Protein AF-A0A158DZA4-F1 (afdb_monomer_lite)

Structure (mmCIF, N/CA/C/O backbone):
data_AF-A0A158DZA4-F1
#
_entry.id   AF-A0A158DZA4-F1
#
loop_
_atom_site.group_PDB
_atom_site.id
_atom_site.type_symbol
_atom_site.label_atom_id
_atom_site.label_alt_id
_atom_site.label_comp_id
_atom_site.label_asym_id
_atom_site.label_entity_id
_atom_site.label_seq_id
_atom_site.pdbx_PDB_ins_code
_atom_site.Cartn_x
_atom_site.Cartn_y
_atom_site.Cartn_z
_atom_site.occupancy
_atom_site.B_iso_or_equiv
_atom_site.auth_seq_id
_atom_site.auth_comp_id
_atom_site.auth_asym_id
_atom_site.auth_atom_id
_atom_site.pdbx_PDB_model_num
ATOM 1 N N . MET A 1 1 ? 8.182 6.713 -22.008 1.00 74.62 1 MET A N 1
ATOM 2 C CA . MET A 1 1 ? 9.208 6.667 -20.949 1.00 74.62 1 MET A CA 1
ATOM 3 C C . MET A 1 1 ? 10.211 5.591 -21.304 1.00 74.62 1 MET A C 1
ATOM 5 O O . MET A 1 1 ? 9.836 4.660 -22.013 1.00 74.62 1 MET A O 1
ATOM 9 N N . ASP A 1 2 ? 11.462 5.764 -20.890 1.00 91.38 2 ASP A N 1
ATOM 10 C CA . ASP A 1 2 ? 12.526 4.777 -21.083 1.00 91.38 2 ASP A CA 1
ATOM 11 C C . ASP A 1 2 ? 12.598 3.787 -19.909 1.00 91.38 2 ASP A C 1
ATOM 13 O O . ASP A 1 2 ? 11.944 3.960 -18.877 1.00 91.38 2 ASP A O 1
ATOM 17 N N . LEU A 1 3 ? 13.399 2.732 -20.078 1.00 91.50 3 LEU A N 1
ATOM 18 C CA . LEU A 1 3 ? 13.555 1.663 -19.091 1.00 91.50 3 LEU A CA 1
ATOM 19 C C . LEU A 1 3 ? 14.060 2.174 -17.728 1.00 91.50 3 LEU A C 1
ATOM 21 O O . LEU A 1 3 ? 13.653 1.659 -16.686 1.00 91.50 3 LEU A O 1
ATOM 25 N N . ILE A 1 4 ? 14.927 3.192 -17.722 1.00 94.31 4 ILE A N 1
ATOM 26 C CA . ILE A 1 4 ? 15.486 3.770 -16.492 1.00 94.31 4 ILE A CA 1
ATOM 27 C C . ILE A 1 4 ? 14.373 4.442 -15.681 1.00 94.31 4 ILE A C 1
ATOM 29 O O . ILE A 1 4 ? 14.233 4.188 -14.486 1.00 94.31 4 ILE A O 1
ATOM 33 N N . THR A 1 5 ? 13.545 5.255 -16.337 1.00 94.50 5 THR A N 1
ATOM 34 C CA . THR A 1 5 ? 12.437 5.974 -15.696 1.00 94.50 5 THR A CA 1
ATOM 35 C C . THR A 1 5 ? 11.399 5.019 -15.103 1.00 94.50 5 THR A C 1
ATOM 37 O O . THR A 1 5 ? 10.937 5.223 -13.978 1.00 94.50 5 THR A O 1
ATOM 40 N N . GLU A 1 6 ? 11.045 3.959 -15.830 1.00 93.88 6 GLU A N 1
ATOM 41 C CA . GLU A 1 6 ? 10.076 2.968 -15.343 1.00 93.88 6 GLU A CA 1
ATOM 42 C C . GLU A 1 6 ? 10.645 2.141 -14.182 1.00 93.88 6 GLU A C 1
ATOM 44 O O . GLU A 1 6 ? 9.940 1.872 -13.213 1.00 93.88 6 GLU A O 1
ATOM 49 N N . THR A 1 7 ? 11.945 1.823 -14.205 1.00 94.25 7 THR A N 1
ATOM 50 C CA . THR A 1 7 ? 12.608 1.128 -13.086 1.00 94.25 7 THR A CA 1
ATOM 51 C C . THR A 1 7 ? 12.588 1.977 -11.808 1.00 94.25 7 THR A C 1
ATOM 53 O O . THR A 1 7 ? 12.250 1.475 -10.740 1.00 94.25 7 THR A O 1
ATOM 56 N N . LEU A 1 8 ? 12.859 3.284 -11.902 1.00 96.38 8 LEU A N 1
ATOM 57 C CA . LEU A 1 8 ? 12.764 4.193 -10.748 1.00 96.38 8 LEU A CA 1
ATOM 58 C C . LEU A 1 8 ? 11.324 4.338 -10.233 1.00 96.38 8 LEU A C 1
ATOM 60 O O . LEU A 1 8 ? 11.095 4.477 -9.028 1.00 96.38 8 LEU A O 1
ATOM 64 N N . THR A 1 9 ? 10.349 4.313 -11.143 1.00 95.88 9 THR A N 1
ATOM 65 C CA . THR A 1 9 ? 8.923 4.322 -10.792 1.00 95.88 9 THR A CA 1
ATOM 66 C C . THR A 1 9 ? 8.539 3.047 -10.040 1.00 95.88 9 THR A C 1
ATOM 68 O O . THR A 1 9 ? 7.823 3.135 -9.041 1.00 95.88 9 THR A O 1
ATOM 71 N N . LEU A 1 10 ? 9.069 1.891 -10.453 1.00 96.31 10 LEU A N 1
ATOM 72 C CA . LEU A 1 10 ? 8.864 0.608 -9.781 1.00 96.31 10 LEU A CA 1
ATOM 73 C C . LEU A 1 10 ? 9.408 0.628 -8.346 1.00 96.31 10 LEU A C 1
ATOM 75 O O . LEU A 1 10 ? 8.651 0.385 -7.410 1.00 96.31 10 LEU A O 1
ATOM 79 N 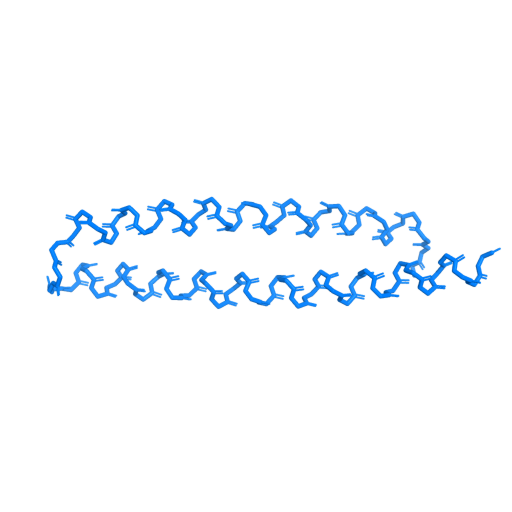N . GLU A 1 11 ? 10.666 1.036 -8.152 1.00 97.75 11 GLU A N 1
ATOM 80 C CA . GLU A 1 11 ? 11.272 1.153 -6.814 1.00 97.75 11 GLU A CA 1
ATOM 81 C C . GLU A 1 11 ? 10.486 2.101 -5.896 1.00 97.75 11 GLU A C 1
ATOM 83 O O . GLU A 1 11 ? 10.390 1.912 -4.682 1.00 97.75 11 GLU A O 1
ATOM 88 N N . LYS A 1 12 ? 9.934 3.182 -6.460 1.00 97.19 12 LYS A N 1
ATOM 89 C CA . LYS A 1 12 ? 9.079 4.091 -5.699 1.00 97.19 12 LYS A CA 1
ATOM 90 C C . LYS A 1 12 ? 7.770 3.410 -5.293 1.00 97.19 12 LYS A C 1
ATOM 92 O O . LYS A 1 12 ? 7.381 3.546 -4.136 1.00 97.19 12 LYS A O 1
ATOM 97 N N . ALA A 1 13 ? 7.120 2.691 -6.207 1.00 97.38 13 ALA A N 1
ATOM 98 C CA . ALA A 1 13 ? 5.885 1.972 -5.915 1.00 97.38 13 ALA A CA 1
ATOM 99 C C . ALA A 1 13 ? 6.084 0.918 -4.811 1.00 97.38 13 ALA A C 1
ATOM 101 O O . ALA A 1 13 ? 5.242 0.811 -3.921 1.00 97.38 13 ALA A O 1
ATOM 102 N N . GLU A 1 14 ? 7.218 0.212 -4.806 1.00 98.38 14 GLU A N 1
ATOM 103 C CA . GLU A 1 14 ? 7.596 -0.715 -3.729 1.00 98.38 14 GLU A CA 1
ATOM 104 C C . GLU A 1 14 ? 7.702 0.001 -2.371 1.00 98.38 14 GLU A C 1
ATOM 106 O O . GLU A 1 14 ? 7.074 -0.414 -1.394 1.00 98.38 14 GLU A O 1
ATOM 111 N N . ARG A 1 15 ? 8.411 1.140 -2.310 1.00 98.25 15 ARG A N 1
ATOM 112 C CA . ARG A 1 15 ? 8.513 1.947 -1.077 1.00 98.25 15 ARG A CA 1
ATOM 113 C C . ARG A 1 15 ? 7.158 2.464 -0.589 1.00 98.25 15 ARG A C 1
ATOM 115 O O . ARG A 1 15 ? 6.917 2.504 0.618 1.00 98.25 15 ARG A O 1
ATOM 122 N N . ASP A 1 16 ? 6.282 2.871 -1.505 1.00 97.88 16 ASP A N 1
ATOM 123 C CA . ASP A 1 16 ? 4.940 3.354 -1.171 1.00 97.88 16 ASP A CA 1
ATOM 124 C C . ASP A 1 16 ? 4.066 2.221 -0.594 1.00 97.88 16 ASP A C 1
ATOM 126 O O . ASP A 1 16 ? 3.339 2.442 0.382 1.00 97.88 16 ASP A O 1
ATOM 130 N N . ILE A 1 17 ? 4.186 0.999 -1.130 1.00 98.62 17 ILE A N 1
ATOM 131 C CA . ILE A 1 17 ? 3.540 -0.214 -0.599 1.00 98.62 17 ILE A CA 1
ATOM 132 C C . ILE A 1 17 ? 4.033 -0.521 0.819 1.00 98.62 17 ILE A C 1
ATOM 134 O O . ILE A 1 17 ? 3.218 -0.740 1.719 1.00 98.62 17 ILE A O 1
ATOM 138 N N . ASP A 1 18 ? 5.345 -0.503 1.052 1.00 98.50 18 ASP A N 1
ATOM 139 C CA . ASP A 1 18 ? 5.911 -0.782 2.375 1.00 98.50 18 ASP A CA 1
ATOM 140 C C . ASP A 1 18 ? 5.465 0.255 3.413 1.00 98.50 18 ASP A C 1
ATOM 142 O O . ASP A 1 18 ? 5.037 -0.093 4.518 1.00 98.50 18 ASP A O 1
ATOM 146 N N . ALA A 1 19 ? 5.462 1.537 3.041 1.00 98.25 19 ALA A N 1
ATOM 147 C CA . ALA A 1 19 ? 4.945 2.598 3.897 1.00 98.25 19 ALA A CA 1
ATOM 148 C C . ALA A 1 19 ? 3.445 2.424 4.205 1.00 98.25 19 ALA A C 1
ATOM 150 O O . ALA A 1 19 ? 3.009 2.692 5.330 1.00 98.25 19 ALA A O 1
ATOM 151 N N . ALA A 1 20 ? 2.644 1.973 3.233 1.00 98.38 20 ALA A N 1
ATOM 152 C CA . ALA A 1 20 ? 1.224 1.695 3.434 1.00 98.38 20 ALA A CA 1
ATOM 153 C C . ALA A 1 20 ? 0.998 0.524 4.405 1.00 98.38 20 ALA A C 1
ATOM 155 O O . ALA A 1 20 ? 0.172 0.645 5.312 1.00 98.38 20 ALA A O 1
ATOM 156 N N . LYS A 1 21 ? 1.776 -0.561 4.288 1.00 98.62 21 LYS A N 1
ATOM 157 C CA . LYS A 1 21 ? 1.725 -1.705 5.216 1.00 98.62 21 LYS A CA 1
ATOM 158 C C . LYS A 1 21 ? 2.009 -1.279 6.659 1.00 98.62 21 LYS A C 1
ATOM 160 O O . LYS A 1 21 ? 1.217 -1.582 7.547 1.00 98.62 21 LYS A O 1
ATOM 165 N N . VAL A 1 22 ? 3.051 -0.471 6.880 1.00 98.56 22 VAL A N 1
ATOM 166 C CA . VAL A 1 22 ? 3.378 0.066 8.216 1.00 98.56 22 VAL A CA 1
ATOM 167 C C . VAL A 1 22 ? 2.230 0.905 8.792 1.00 98.56 22 VAL A C 1
ATOM 169 O O . VAL A 1 22 ? 1.910 0.800 9.978 1.00 98.56 22 VAL A O 1
ATOM 172 N N . ARG A 1 23 ? 1.572 1.734 7.969 1.00 98.12 23 ARG A N 1
ATOM 173 C CA . ARG A 1 23 ? 0.404 2.521 8.409 1.00 98.12 23 ARG A CA 1
ATOM 174 C C . ARG A 1 23 ? -0.778 1.632 8.788 1.00 98.12 23 ARG A C 1
ATOM 176 O O . ARG A 1 23 ? -1.433 1.912 9.789 1.00 98.12 23 ARG A O 1
ATOM 183 N N . ILE A 1 24 ? -1.035 0.578 8.014 1.00 98.62 24 ILE A N 1
ATOM 184 C CA . ILE A 1 24 ? -2.084 -0.404 8.306 1.00 98.62 24 ILE A CA 1
ATOM 185 C C . ILE A 1 24 ? -1.817 -1.085 9.645 1.00 98.62 24 ILE A C 1
ATOM 187 O O . ILE A 1 24 ? -2.728 -1.170 10.463 1.00 98.62 24 ILE A O 1
ATOM 191 N N . ASP A 1 25 ? -0.589 -1.535 9.897 1.00 98.56 25 ASP A N 1
ATOM 192 C CA . ASP A 1 25 ? -0.261 -2.233 11.141 1.00 98.56 25 ASP A CA 1
ATOM 193 C C . ASP A 1 25 ? -0.426 -1.324 12.361 1.00 98.56 25 ASP A C 1
ATOM 195 O O . ASP A 1 25 ? -1.116 -1.692 13.313 1.00 98.56 25 ASP A O 1
ATOM 199 N N . ARG A 1 26 ? 0.047 -0.075 12.278 1.00 98.12 26 ARG A N 1
ATOM 200 C CA . ARG A 1 26 ? -0.212 0.931 13.317 1.00 98.12 26 ARG A CA 1
ATOM 201 C C . ARG A 1 26 ? -1.708 1.191 13.523 1.00 98.12 26 ARG A C 1
ATOM 203 O O . ARG A 1 26 ? -2.158 1.393 14.649 1.00 98.12 26 ARG A O 1
ATOM 210 N N . GLN A 1 27 ? -2.499 1.204 12.453 1.00 98.06 27 GLN A N 1
ATOM 211 C CA . GLN A 1 27 ? -3.938 1.426 12.561 1.00 98.06 27 GLN A CA 1
ATOM 212 C C . GLN A 1 27 ? -4.663 0.220 13.180 1.00 98.06 27 GLN A C 1
ATOM 214 O O . GLN A 1 27 ? -5.597 0.416 13.955 1.00 98.06 27 GLN A O 1
ATOM 219 N N . LYS A 1 28 ? -4.217 -1.017 12.914 1.00 97.75 28 LYS A N 1
ATOM 220 C CA . LYS A 1 28 ? -4.722 -2.217 13.604 1.00 97.75 28 LYS A CA 1
ATOM 221 C C . LYS A 1 28 ? -4.475 -2.137 15.108 1.00 97.75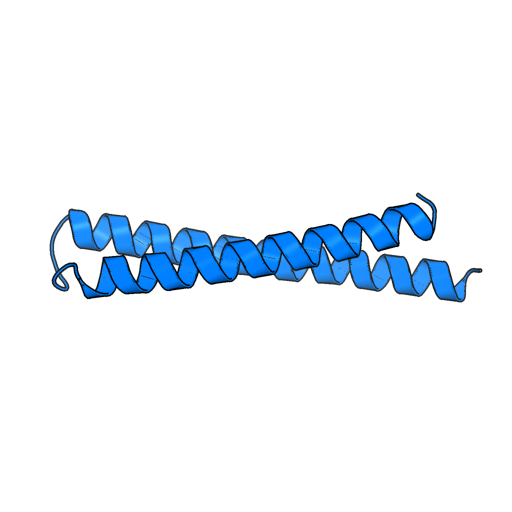 28 LYS A C 1
ATOM 223 O O . LYS A 1 28 ? -5.375 -2.465 15.875 1.00 97.75 28 LYS A O 1
ATOM 228 N N . GLU A 1 29 ? -3.296 -1.674 15.528 1.00 97.44 29 GLU A N 1
ATOM 229 C CA . GLU A 1 29 ? -2.990 -1.458 16.948 1.00 97.44 29 GLU A CA 1
ATOM 230 C C . GLU A 1 29 ? -3.960 -0.452 17.578 1.00 97.44 29 GLU A C 1
ATOM 232 O 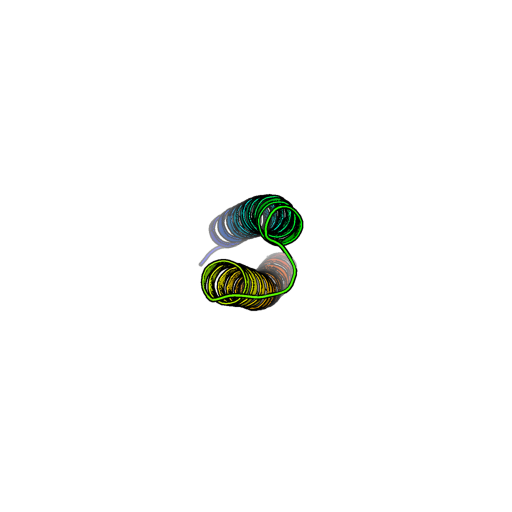O . GLU A 1 29 ? -4.523 -0.719 18.637 1.00 97.44 29 GLU A O 1
ATOM 237 N N . ILE A 1 30 ? -4.225 0.672 16.901 1.00 96.06 30 ILE A N 1
ATOM 238 C CA . ILE A 1 30 ? -5.195 1.679 17.361 1.00 96.06 30 ILE A CA 1
ATOM 239 C C . ILE A 1 30 ? -6.592 1.072 17.501 1.00 96.06 30 ILE A C 1
ATOM 241 O O . ILE A 1 30 ? -7.217 1.227 18.547 1.00 96.06 30 ILE A O 1
ATOM 245 N N . VAL A 1 31 ? -7.070 0.353 16.483 1.00 96.44 31 VAL A N 1
ATOM 246 C CA . VAL A 1 31 ? -8.374 -0.324 16.528 1.00 96.44 31 VAL A CA 1
ATOM 247 C C . VAL A 1 31 ? -8.430 -1.342 17.668 1.00 96.44 31 VAL A C 1
ATOM 249 O O . VAL A 1 31 ? -9.453 -1.424 18.333 1.00 96.44 31 VAL A O 1
ATOM 252 N N . GLY A 1 32 ? -7.345 -2.076 17.936 1.00 94.50 32 GLY A N 1
ATOM 253 C CA . GLY A 1 32 ? -7.270 -3.042 19.036 1.00 94.50 32 GLY A CA 1
ATOM 254 C C . GLY A 1 32 ? -7.249 -2.412 20.434 1.00 94.50 32 GLY A C 1
ATOM 255 O O . GLY A 1 32 ? -7.699 -3.040 21.390 1.00 94.50 32 GLY A O 1
ATOM 256 N N . MET A 1 33 ? -6.755 -1.176 20.566 1.00 94.88 33 MET A N 1
ATOM 257 C CA . MET A 1 33 ? -6.809 -0.410 21.820 1.00 94.88 33 MET A CA 1
ATOM 258 C C . MET A 1 33 ? -8.192 0.195 22.085 1.00 94.88 33 MET A C 1
ATOM 260 O O . MET A 1 33 ? -8.548 0.450 23.236 1.00 94.88 33 MET A O 1
ATOM 264 N N . LEU A 1 34 ? -8.968 0.448 21.031 1.00 92.44 34 LEU A N 1
ATOM 265 C CA . LEU A 1 34 ? -10.341 0.920 21.138 1.00 92.44 34 LEU A CA 1
ATOM 266 C C . LEU A 1 34 ? -11.249 -0.290 21.405 1.00 92.44 34 LEU A C 1
ATOM 268 O O . LEU A 1 34 ? -11.215 -1.278 20.678 1.00 92.44 34 LEU A O 1
ATOM 272 N N . GLY A 1 35 ? -12.071 -0.241 22.458 1.00 85.00 35 GLY A N 1
ATOM 273 C CA . GLY A 1 35 ? -13.079 -1.285 22.688 1.00 85.00 35 GLY A CA 1
ATOM 274 C C . GLY A 1 35 ? -13.980 -1.470 21.452 1.00 85.00 35 GLY A C 1
ATOM 275 O O . GLY A 1 35 ? -14.144 -0.516 20.692 1.00 85.00 35 GLY A O 1
ATOM 276 N N . PRO A 1 36 ? -14.596 -2.649 21.236 1.00 86.31 36 PRO A N 1
ATOM 277 C CA . PRO A 1 36 ? -15.229 -3.035 19.964 1.00 86.31 36 PRO A CA 1
ATOM 278 C C . PRO A 1 36 ? -16.563 -2.321 19.664 1.00 86.31 36 PRO A C 1
ATOM 280 O O . PRO A 1 36 ? -17.412 -2.838 18.944 1.00 86.31 36 PRO A O 1
ATOM 283 N N . SER A 1 37 ? -16.796 -1.155 20.259 1.00 84.75 37 SER A N 1
ATOM 284 C CA . SER A 1 37 ? -18.039 -0.406 20.138 1.00 84.75 37 SER A CA 1
ATOM 285 C C . SER A 1 37 ? -17.808 1.078 20.378 1.00 84.75 37 SER A C 1
ATOM 287 O O . SER A 1 37 ? -17.011 1.465 21.234 1.00 84.75 37 SER A O 1
ATOM 289 N N . GLY A 1 38 ? -18.593 1.899 19.692 1.00 90.62 38 GLY A N 1
ATOM 290 C CA . GLY A 1 38 ? -18.638 3.338 19.885 1.00 90.62 38 GLY A CA 1
ATOM 291 C C . GLY A 1 38 ? -17.999 4.115 18.732 1.00 90.62 38 GLY A C 1
ATOM 292 O O . GLY A 1 38 ? -17.229 3.559 17.945 1.00 90.62 38 GLY A O 1
ATOM 293 N N . PRO A 1 39 ? -18.275 5.427 18.640 1.00 91.00 39 PRO A N 1
ATOM 294 C CA . PRO A 1 39 ? -17.970 6.212 17.440 1.00 91.00 39 PRO A CA 1
ATOM 295 C C . PRO A 1 39 ? -16.478 6.262 17.080 1.00 91.00 39 PRO A C 1
ATOM 297 O O . PRO A 1 39 ? -16.106 6.348 15.911 1.00 91.00 39 PRO A O 1
ATOM 300 N N . GLN A 1 40 ? -15.604 6.203 18.089 1.00 93.31 40 GLN A N 1
ATOM 301 C CA . GLN A 1 40 ? -14.150 6.222 17.903 1.00 93.31 40 GLN A CA 1
ATOM 302 C C . GLN A 1 40 ? -13.649 4.918 17.280 1.00 93.31 40 GLN A C 1
ATOM 304 O O . GLN A 1 40 ? -12.831 4.962 16.364 1.00 93.31 40 GLN A O 1
ATOM 309 N N . TYR A 1 41 ? -14.173 3.778 17.742 1.00 96.00 41 TYR A N 1
ATOM 310 C CA . TYR A 1 41 ? -13.875 2.471 17.166 1.00 96.00 41 TYR A CA 1
ATOM 311 C C . TYR A 1 41 ? -14.349 2.401 15.714 1.00 96.00 41 TYR A C 1
ATOM 313 O O . TYR A 1 41 ? -13.562 2.057 14.840 1.00 96.00 41 TYR A O 1
ATOM 321 N N . GLU A 1 42 ? -15.592 2.807 15.439 1.00 96.19 42 GLU A N 1
ATOM 322 C CA . GLU A 1 42 ? -16.157 2.809 14.082 1.00 96.19 42 GLU A CA 1
ATOM 323 C C . GLU A 1 42 ? -15.330 3.671 13.121 1.00 96.19 42 GLU A C 1
ATOM 325 O O . GLU A 1 42 ? -14.979 3.230 12.028 1.00 96.19 42 GLU A O 1
ATOM 330 N N . THR A 1 43 ? -14.939 4.873 13.555 1.00 96.88 43 THR A N 1
ATOM 331 C CA . THR A 1 43 ? -14.084 5.769 12.760 1.00 96.88 43 THR A CA 1
ATOM 332 C C . THR A 1 43 ? -12.706 5.152 12.510 1.00 96.88 43 THR A C 1
ATOM 334 O O . THR A 1 43 ? -12.195 5.194 11.390 1.00 96.88 43 THR A O 1
ATOM 337 N N . ALA A 1 44 ? -12.092 4.556 13.536 1.00 97.25 44 ALA A N 1
ATOM 338 C CA . ALA A 1 44 ? -10.787 3.919 13.407 1.00 97.25 44 ALA A CA 1
ATOM 339 C C . ALA A 1 44 ? -10.833 2.672 12.508 1.00 97.25 44 ALA A C 1
ATOM 341 O O . ALA A 1 44 ? -9.906 2.454 11.724 1.00 97.25 44 ALA A O 1
ATOM 342 N N . ALA A 1 45 ? -11.905 1.883 12.589 1.00 97.19 45 ALA A N 1
ATOM 343 C CA . ALA A 1 45 ? -12.135 0.714 11.750 1.00 97.19 45 ALA A CA 1
ATOM 344 C C . ALA A 1 45 ? -12.369 1.110 10.285 1.00 97.19 45 ALA A C 1
ATOM 346 O O . ALA A 1 45 ? -11.785 0.505 9.388 1.00 97.19 45 ALA A O 1
ATOM 347 N N . LEU A 1 46 ? -13.139 2.174 10.033 1.00 98.00 46 LEU A N 1
ATOM 348 C CA . LEU A 1 46 ? -13.340 2.705 8.683 1.00 98.00 46 LEU A CA 1
ATOM 349 C C . LEU A 1 46 ? -12.024 3.204 8.068 1.00 98.00 46 LEU A C 1
ATOM 351 O O . LEU A 1 46 ? -11.730 2.933 6.901 1.00 98.00 46 LEU A O 1
ATOM 355 N N . LEU A 1 47 ? -11.199 3.901 8.855 1.00 98.06 47 LEU A N 1
ATOM 356 C CA . LEU A 1 47 ? -9.880 4.341 8.402 1.00 98.06 47 LEU A CA 1
ATOM 357 C C . LEU A 1 47 ? -8.962 3.150 8.085 1.00 98.06 47 LEU A C 1
ATOM 359 O O . LEU A 1 47 ? -8.254 3.176 7.079 1.00 98.06 47 LEU A O 1
ATOM 363 N N . LEU A 1 48 ? -9.000 2.092 8.904 1.00 98.31 48 LEU A N 1
ATOM 364 C CA . LEU A 1 48 ? -8.264 0.855 8.639 1.00 98.31 48 LEU A CA 1
ATOM 365 C C . LEU A 1 48 ? -8.687 0.226 7.308 1.00 98.31 48 LEU A C 1
ATOM 367 O O . LEU A 1 48 ? -7.822 -0.093 6.493 1.00 98.31 48 LEU A O 1
ATOM 371 N N . GLN A 1 49 ? -9.995 0.101 7.071 1.00 98.38 49 GLN A N 1
ATOM 372 C CA . GLN A 1 49 ? -10.528 -0.418 5.812 1.00 98.38 49 GLN A CA 1
ATOM 373 C C . GLN A 1 49 ? -10.052 0.426 4.622 1.00 98.38 49 GLN A C 1
ATOM 375 O O . GLN A 1 49 ? -9.558 -0.116 3.636 1.00 98.38 49 GLN A O 1
ATOM 380 N N . THR A 1 50 ? -10.115 1.753 4.742 1.00 98.56 50 THR A N 1
ATOM 381 C CA . THR A 1 50 ? -9.672 2.680 3.689 1.00 98.56 50 THR A CA 1
ATOM 382 C C . THR A 1 50 ? -8.195 2.473 3.346 1.00 98.56 50 THR A C 1
ATOM 384 O O . THR A 1 50 ? -7.817 2.454 2.176 1.00 98.56 50 THR A O 1
ATOM 387 N N . PHE A 1 51 ? -7.335 2.281 4.352 1.00 98.50 51 PHE A N 1
ATOM 388 C CA . PHE A 1 51 ? -5.922 1.990 4.113 1.00 98.50 51 PHE A CA 1
ATOM 389 C C . PHE A 1 51 ? -5.703 0.637 3.433 1.00 98.50 51 PHE A C 1
ATOM 391 O O . PHE A 1 51 ? -4.829 0.53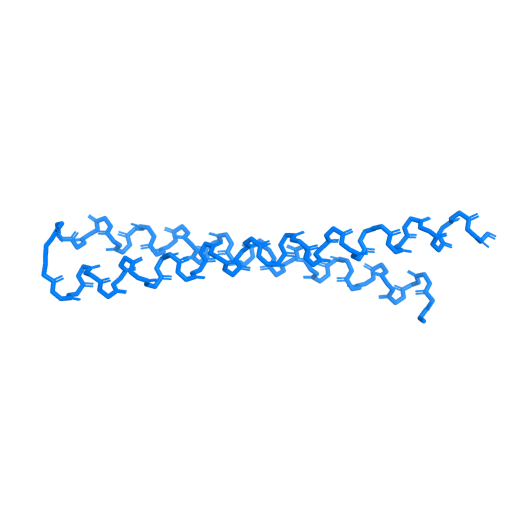7 2.575 1.00 98.50 51 PHE A O 1
ATOM 398 N N . GLN A 1 52 ? -6.489 -0.385 3.774 1.00 98.56 52 GLN A N 1
ATOM 399 C CA . GLN A 1 52 ? -6.410 -1.698 3.127 1.00 98.56 52 GLN A CA 1
ATOM 400 C C . GLN A 1 52 ? -6.845 -1.639 1.657 1.00 98.56 52 GLN A C 1
ATOM 402 O O . GLN A 1 52 ? -6.170 -2.205 0.800 1.00 98.56 52 GLN A O 1
ATOM 407 N N . GLU A 1 53 ? -7.917 -0.908 1.349 1.00 98.56 53 GLU A N 1
ATOM 408 C CA . GLU A 1 53 ? -8.360 -0.671 -0.030 1.00 98.56 53 GLU A CA 1
ATOM 409 C C . GLU A 1 53 ? -7.305 0.108 -0.830 1.00 98.56 53 GLU A C 1
ATOM 411 O O . GLU A 1 53 ? -6.968 -0.264 -1.956 1.00 98.56 53 GLU A O 1
ATOM 416 N N . ALA A 1 54 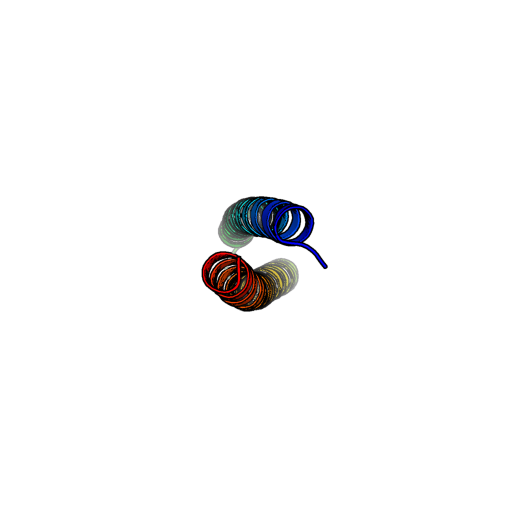? -6.714 1.145 -0.226 1.00 98.38 54 ALA A N 1
ATOM 417 C CA . ALA A 1 54 ? -5.631 1.907 -0.838 1.00 98.38 54 ALA A CA 1
ATOM 418 C C . ALA A 1 54 ? -4.381 1.047 -1.093 1.00 98.38 54 ALA A C 1
ATOM 420 O O . ALA A 1 54 ? -3.768 1.175 -2.152 1.00 98.38 54 ALA A O 1
ATOM 421 N N . LEU A 1 55 ? -4.015 0.149 -0.169 1.00 98.62 55 LEU A N 1
ATOM 422 C CA . LEU A 1 55 ? -2.926 -0.809 -0.384 1.00 98.62 55 LEU A CA 1
ATOM 423 C C . LEU A 1 55 ? -3.222 -1.717 -1.585 1.00 98.62 55 LEU A C 1
ATOM 425 O O . LEU A 1 55 ? -2.356 -1.872 -2.440 1.00 98.62 55 LEU A O 1
ATOM 429 N N . GLY A 1 56 ? -4.446 -2.240 -1.701 1.00 98.44 56 GLY A N 1
ATOM 430 C CA . GLY A 1 56 ? -4.844 -3.040 -2.863 1.00 98.44 56 GLY A CA 1
ATOM 431 C C . GLY A 1 56 ? -4.700 -2.276 -4.187 1.00 98.44 56 GLY A C 1
ATOM 432 O O . GLY A 1 56 ? -4.216 -2.824 -5.177 1.00 98.44 56 GLY A O 1
ATOM 433 N N . ALA A 1 57 ? -5.044 -0.984 -4.205 1.00 98.44 57 ALA A N 1
ATOM 434 C CA . ALA A 1 57 ? -4.836 -0.131 -5.375 1.00 98.44 57 ALA A CA 1
ATOM 435 C C . ALA A 1 57 ? -3.344 0.103 -5.688 1.00 98.44 57 ALA A C 1
ATOM 437 O O . ALA A 1 57 ? -2.957 0.096 -6.859 1.00 98.44 57 ALA A O 1
ATOM 438 N N . LEU A 1 58 ? -2.496 0.277 -4.666 1.00 98.38 58 LEU A N 1
ATOM 439 C CA . LEU A 1 58 ? -1.044 0.411 -4.834 1.00 98.38 58 LEU A CA 1
ATOM 440 C C . LEU A 1 58 ? -0.414 -0.868 -5.397 1.00 98.38 58 LEU A C 1
ATOM 442 O O . LEU A 1 58 ? 0.395 -0.787 -6.317 1.00 98.38 58 LEU A O 1
ATOM 446 N N . GLU A 1 59 ? -0.812 -2.038 -4.898 1.00 98.44 59 GLU A N 1
ATOM 447 C CA . GLU A 1 59 ? -0.341 -3.337 -5.395 1.00 98.44 59 GLU A CA 1
ATOM 448 C C . GLU A 1 59 ? -0.763 -3.572 -6.854 1.00 98.44 59 GLU A C 1
ATOM 450 O O . GLU A 1 59 ? 0.040 -4.031 -7.672 1.00 98.44 59 GLU A O 1
ATOM 455 N N . ALA A 1 60 ? -1.992 -3.188 -7.218 1.00 98.25 60 ALA A N 1
ATOM 456 C CA . ALA A 1 60 ? -2.459 -3.240 -8.601 1.00 98.25 60 ALA A CA 1
ATOM 457 C C . ALA A 1 60 ? -1.656 -2.302 -9.518 1.00 98.25 60 ALA A C 1
ATOM 459 O O . ALA A 1 60 ? -1.243 -2.705 -10.604 1.00 98.25 60 ALA A O 1
ATOM 460 N N . HIS A 1 61 ? -1.389 -1.070 -9.077 1.00 97.50 61 HIS A N 1
ATOM 461 C CA . HIS A 1 61 ? -0.570 -0.119 -9.829 1.00 97.50 61 HIS A CA 1
ATOM 462 C C . HIS A 1 61 ? 0.878 -0.602 -9.994 1.00 97.50 61 HIS A C 1
ATOM 464 O O . HIS A 1 61 ? 1.415 -0.558 -11.098 1.00 97.50 61 HIS A O 1
ATOM 470 N N . HIS A 1 62 ? 1.486 -1.129 -8.928 1.00 98.12 62 HIS A N 1
ATOM 471 C CA . HIS A 1 62 ? 2.818 -1.733 -8.968 1.00 98.12 62 HIS A CA 1
ATOM 472 C C . HIS A 1 62 ? 2.903 -2.845 -10.019 1.00 98.12 62 HIS A C 1
ATOM 474 O O . HIS A 1 62 ? 3.852 -2.882 -10.799 1.00 98.12 62 HIS A O 1
ATOM 480 N N . LYS A 1 63 ? 1.887 -3.715 -10.096 1.00 98.19 63 LYS A N 1
ATOM 481 C CA . LYS A 1 63 ? 1.831 -4.773 -11.109 1.00 98.19 63 LYS A CA 1
ATOM 482 C C . LYS A 1 63 ? 1.857 -4.214 -12.538 1.00 98.19 63 LYS A C 1
ATOM 484 O O . LYS A 1 63 ? 2.599 -4.730 -13.366 1.00 98.19 63 LYS A O 1
ATOM 489 N N . LEU A 1 64 ? 1.105 -3.146 -12.813 1.00 97.38 64 LEU A N 1
ATOM 490 C CA . LEU A 1 64 ? 1.099 -2.499 -14.133 1.00 97.38 64 LEU A CA 1
ATOM 491 C C . LEU A 1 64 ? 2.476 -1.922 -14.500 1.00 97.38 64 LEU A C 1
ATOM 493 O O . LEU A 1 64 ? 2.910 -2.039 -15.645 1.00 97.38 64 LEU A O 1
ATOM 497 N N . ILE A 1 65 ? 3.173 -1.318 -13.531 1.00 96.25 65 ILE A N 1
ATOM 498 C CA . ILE A 1 65 ? 4.531 -0.794 -13.740 1.00 96.25 65 ILE A CA 1
ATOM 499 C C . ILE A 1 65 ? 5.505 -1.944 -14.016 1.00 96.25 65 ILE A C 1
ATOM 501 O O . ILE A 1 65 ? 6.306 -1.859 -14.944 1.00 96.25 65 ILE A O 1
ATOM 505 N N . LEU A 1 66 ? 5.422 -3.035 -13.249 1.00 97.44 66 LEU A N 1
ATOM 506 C CA . LE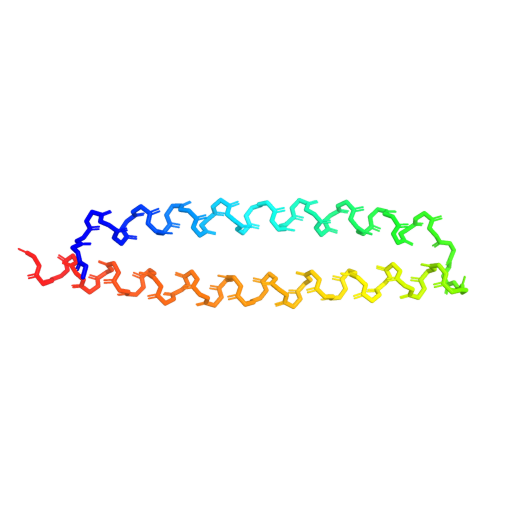U A 1 66 ? 6.275 -4.209 -13.428 1.00 97.44 66 LEU A CA 1
ATOM 507 C C . LEU A 1 66 ? 6.119 -4.810 -14.833 1.00 97.44 66 LEU A C 1
ATOM 509 O O . LEU A 1 66 ? 7.117 -4.990 -15.529 1.00 97.44 66 LEU A O 1
ATOM 513 N N . GLU A 1 67 ? 4.879 -5.034 -15.280 1.00 96.94 67 GLU A N 1
ATOM 514 C CA . GLU A 1 67 ? 4.574 -5.524 -16.634 1.00 96.94 67 GLU A CA 1
ATOM 515 C C . GLU A 1 67 ? 5.173 -4.601 -17.710 1.00 96.94 67 GLU A C 1
ATOM 517 O O . GLU A 1 67 ? 5.731 -5.059 -18.712 1.00 96.94 67 GLU A O 1
ATOM 522 N N . ARG A 1 68 ? 5.119 -3.281 -17.489 1.00 94.62 68 ARG A N 1
ATOM 523 C CA . ARG A 1 68 ? 5.692 -2.299 -18.412 1.00 94.62 68 ARG A CA 1
ATOM 524 C C . ARG A 1 68 ? 7.221 -2.336 -18.445 1.00 94.62 68 ARG A C 1
ATOM 526 O O . ARG A 1 68 ? 7.801 -2.241 -19.528 1.00 94.62 68 ARG A O 1
ATOM 533 N N . VAL A 1 69 ? 7.875 -2.468 -17.291 1.00 95.50 69 VAL A N 1
ATOM 534 C CA . VAL A 1 69 ? 9.337 -2.611 -17.193 1.00 95.50 69 VAL A CA 1
ATOM 535 C C . VAL A 1 69 ? 9.798 -3.873 -17.919 1.00 95.50 69 VAL A C 1
ATOM 537 O O . VAL A 1 69 ? 10.764 -3.818 -18.677 1.00 95.50 69 VAL A O 1
ATOM 540 N N . GLU A 1 70 ? 9.106 -4.997 -17.728 1.00 96.31 70 GLU A N 1
ATOM 541 C CA . GLU A 1 70 ? 9.417 -6.259 -18.407 1.00 96.31 70 GLU A CA 1
ATOM 542 C C . GLU A 1 70 ? 9.291 -6.136 -19.926 1.00 96.31 70 GLU A C 1
ATOM 544 O O . GLU A 1 70 ? 10.194 -6.554 -20.651 1.00 96.31 70 GLU A O 1
ATOM 549 N N . GLN A 1 71 ? 8.227 -5.492 -20.412 1.00 95.69 71 GLN A N 1
ATOM 550 C CA . GLN A 1 71 ? 8.066 -5.213 -21.837 1.00 95.69 71 GLN A CA 1
ATOM 551 C C . GLN A 1 71 ? 9.253 -4.409 -22.391 1.00 95.69 71 GLN A C 1
ATOM 553 O O . GLN A 1 71 ? 9.860 -4.806 -23.380 1.00 95.69 71 GLN A O 1
ATOM 558 N N . LEU A 1 72 ? 9.630 -3.314 -21.723 1.00 94.75 72 LEU A N 1
ATOM 559 C CA . LEU A 1 72 ? 10.744 -2.466 -22.157 1.00 94.75 72 LEU A CA 1
ATOM 560 C C . LEU A 1 72 ? 12.102 -3.177 -22.125 1.00 94.75 72 LEU A C 1
ATOM 562 O O . LEU A 1 72 ? 12.981 -2.812 -22.898 1.00 94.75 72 LEU A O 1
ATOM 566 N N . ARG A 1 73 ? 12.293 -4.163 -21.239 1.00 93.38 73 ARG A N 1
ATOM 567 C CA . ARG A 1 73 ? 13.510 -4.992 -21.206 1.00 93.38 73 ARG A CA 1
ATOM 568 C C . ARG A 1 73 ? 13.582 -5.970 -22.372 1.00 93.38 73 ARG A C 1
ATOM 570 O O . ARG A 1 73 ? 14.676 -6.226 -22.851 1.00 93.38 73 ARG A O 1
ATOM 577 N N . ASN A 1 74 ? 12.446 -6.522 -22.790 1.00 92.56 74 ASN A N 1
ATOM 578 C CA . ASN A 1 74 ? 12.383 -7.472 -23.903 1.00 92.56 74 ASN A CA 1
ATOM 579 C C . ASN A 1 74 ? 12.508 -6.784 -25.270 1.00 92.56 74 ASN A C 1
ATOM 581 O O . ASN A 1 74 ? 12.962 -7.408 -26.225 1.00 92.56 74 ASN A O 1
ATOM 585 N N . ASP A 1 75 ? 12.098 -5.517 -25.353 1.00 90.94 75 ASP A N 1
ATOM 586 C CA . ASP A 1 75 ? 12.173 -4.697 -26.567 1.00 90.94 75 ASP A CA 1
ATOM 587 C C . ASP A 1 75 ? 13.551 -4.011 -26.759 1.00 90.94 75 ASP A C 1
ATOM 589 O O . ASP A 1 75 ? 13.755 -3.340 -27.775 1.00 90.94 75 ASP A O 1
ATOM 593 N N . ALA A 1 76 ? 14.472 -4.139 -25.792 1.00 78.75 76 ALA A N 1
ATOM 594 C CA . ALA A 1 76 ? 15.810 -3.527 -25.777 1.00 78.75 76 ALA A CA 1
ATOM 595 C C . ALA A 1 76 ? 16.909 -4.488 -26.258 1.00 78.75 76 ALA A C 1
ATOM 597 O O . ALA A 1 76 ? 17.832 -4.000 -26.953 1.00 78.75 76 ALA A O 1
#

Organism: NCBI:txid1777139

Radius of gyration: 17.18 Å; chains: 1; bounding box: 34×14×49 Å

Sequence (76 aa):
MDLITETLTLEKAERDIDAAKVRIDRQKEIVGMLGPSGPQYETAALLLQTFQEALGALEAHHKLILERVEQLRNDA

pLDDT: mean 95.61, std 4.38, range [74.62, 98.62]

Secondary structure (DSSP, 8-state):
--HHHHHHHHHHHHHHHHHHHHHHHHHHHHHHHS-SSSHHHHHHHHHHHHHHHHHHHHHHHHHHHHHHHHHHHH--

Foldseek 3Di:
DALVVLVVVLVVLVVVLVVLVVVLVVLVVVLVVDPCDDDSNVVSVVVSVVSVVVSVVSVVVSVVSVVVSVVNVVVD